Protein AF-A0A2R7QRY5-F1 (afdb_monomer)

Sequence (89 aa):
MKEAVTAAGLACPELVLHNDAKYSASSGSCSEDLSLAVYSNDVSLESQLDFWQPIDRGSINVGMNWTVVSPDPKLIQQKLGGTVLQTGQ

Secondary structure (DSSP, 8-state):
-HHHHHHTT---SS-EEE--STT-SEEEEEETTEEEEE-SSHHHHHHHHHHHTTS--EEEEEETTEEEE-S-HHHHHHHH--EEEEE--

Nearest PDB structures (foldseek):
  8xk4-assembly1_A  TM=4.562E-01  e=7.900E+00  Kurthia massiliensis
  2ew0-assembly1_A  TM=1.707E-01  e=1.450E+00  Acinetobacter baylyi ADP1

Mean predicted aligned error: 4.99 Å

Radius of gyration: 11.7 Å; Cα contacts (8 Å, |Δi|>4): 1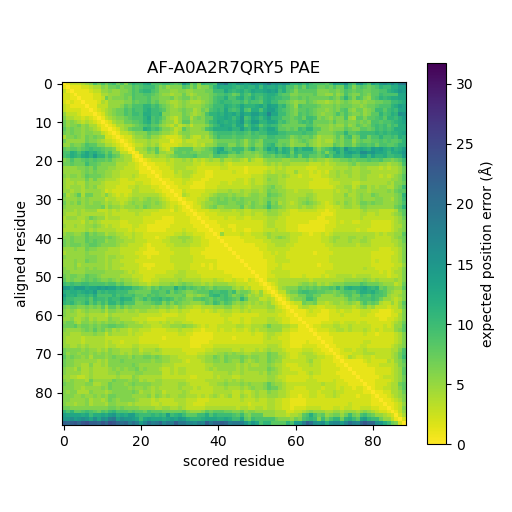72; chains: 1; bounding box: 30×22×24 Å

Foldseek 3Di:
DQVLCVQLVHDQVDWAWDCPQVLFPTKTASDPQWIKGFHPAVVSVVVSVVVQQQPFSAKWFDDGRMIIGHPCSVSNCVRVNGDIDGHHD

Structure (mmCIF, N/CA/C/O backbone):
data_AF-A0A2R7QRY5-F1
#
_entry.id   AF-A0A2R7QRY5-F1
#
loop_
_atom_site.group_PDB
_atom_site.id
_atom_site.type_symbol
_atom_site.label_atom_id
_atom_site.label_alt_id
_atom_site.label_comp_id
_atom_site.label_asym_id
_atom_site.label_entity_id
_atom_site.label_seq_id
_atom_site.pdbx_PDB_ins_code
_atom_site.Cartn_x
_atom_site.Cartn_y
_atom_site.Cartn_z
_atom_site.occupancy
_atom_site.B_iso_or_equiv
_atom_site.auth_seq_id
_atom_site.auth_comp_id
_atom_site.auth_asym_id
_atom_site.auth_atom_id
_atom_site.pdbx_PDB_model_num
ATOM 1 N N . MET A 1 1 ? -9.786 -3.987 -6.936 1.00 64.44 1 MET A N 1
ATOM 2 C CA . MET A 1 1 ? -9.414 -2.979 -5.913 1.00 64.44 1 MET A CA 1
ATOM 3 C C . MET A 1 1 ? -10.469 -2.853 -4.824 1.00 64.44 1 MET A C 1
ATOM 5 O O . MET A 1 1 ? -10.188 -3.289 -3.718 1.00 64.44 1 MET A O 1
ATOM 9 N N . LYS A 1 2 ? -11.680 -2.357 -5.126 1.00 67.56 2 LYS A N 1
ATOM 10 C CA . LYS A 1 2 ? -12.779 -2.227 -4.147 1.00 67.56 2 LYS A CA 1
ATOM 11 C C . LYS A 1 2 ? -13.033 -3.518 -3.356 1.00 67.56 2 LYS A C 1
ATOM 13 O O . LYS A 1 2 ? -13.037 -3.493 -2.135 1.00 67.56 2 LYS A O 1
ATOM 18 N N . GLU A 1 3 ? -13.122 -4.654 -4.047 1.00 71.06 3 GLU A N 1
ATOM 19 C CA . GLU A 1 3 ? -13.346 -5.966 -3.421 1.00 71.06 3 GLU A CA 1
ATOM 20 C C . GLU A 1 3 ? -12.252 -6.376 -2.427 1.00 71.06 3 GLU A C 1
ATOM 22 O O . GLU A 1 3 ? -12.570 -6.930 -1.383 1.00 71.06 3 GLU A O 1
ATOM 27 N N . ALA A 1 4 ? -10.979 -6.069 -2.699 1.00 67.69 4 ALA A N 1
ATOM 28 C CA . ALA A 1 4 ? -9.869 -6.412 -1.806 1.00 67.69 4 ALA A CA 1
ATOM 29 C C . ALA A 1 4 ? -9.905 -5.583 -0.513 1.00 67.69 4 ALA A C 1
ATOM 31 O O . ALA A 1 4 ? -9.698 -6.113 0.575 1.00 67.69 4 ALA A O 1
ATOM 32 N N . VAL A 1 5 ? -10.234 -4.293 -0.631 1.00 68.38 5 VAL A N 1
ATOM 33 C CA . VAL A 1 5 ? -10.401 -3.385 0.514 1.00 68.38 5 VAL A CA 1
ATOM 34 C C . VAL A 1 5 ? -11.610 -3.804 1.353 1.00 68.38 5 VAL A C 1
ATOM 36 O O . VAL A 1 5 ? -11.513 -3.920 2.573 1.00 68.38 5 VAL A O 1
ATOM 39 N N . THR A 1 6 ? -12.731 -4.134 0.707 1.00 76.19 6 THR A N 1
ATOM 40 C CA . THR A 1 6 ? -13.924 -4.641 1.397 1.00 76.19 6 THR A CA 1
ATOM 41 C C . THR A 1 6 ? -13.678 -6.004 2.054 1.00 76.19 6 THR A C 1
ATOM 43 O O . THR A 1 6 ? -14.098 -6.214 3.190 1.00 76.19 6 THR A O 1
ATOM 46 N N . ALA A 1 7 ? -12.947 -6.916 1.404 1.00 69.94 7 ALA A N 1
ATOM 47 C CA . ALA A 1 7 ? -12.565 -8.209 1.979 1.00 69.94 7 ALA A CA 1
ATOM 48 C C . ALA A 1 7 ? -11.626 -8.065 3.191 1.00 69.94 7 ALA A C 1
ATOM 50 O O . ALA A 1 7 ? -11.677 -8.880 4.114 1.00 69.94 7 ALA A O 1
ATOM 51 N N . ALA A 1 8 ? -10.824 -6.996 3.235 1.00 65.81 8 ALA A N 1
ATOM 52 C CA . ALA A 1 8 ? -10.009 -6.636 4.392 1.00 65.81 8 ALA A CA 1
ATOM 53 C C . ALA A 1 8 ? -10.822 -6.066 5.571 1.00 65.81 8 ALA A C 1
ATOM 55 O O . ALA A 1 8 ? -10.252 -5.751 6.612 1.00 65.81 8 ALA A O 1
ATOM 56 N N . GLY A 1 9 ? -12.148 -5.950 5.438 1.00 68.75 9 GLY A N 1
ATOM 57 C CA . GLY A 1 9 ? -13.024 -5.391 6.467 1.00 68.75 9 GLY A CA 1
ATOM 58 C C . GLY A 1 9 ? -13.036 -3.864 6.505 1.00 68.75 9 GLY A C 1
ATOM 59 O O . GLY A 1 9 ? -13.564 -3.291 7.454 1.00 68.75 9 GLY A O 1
ATOM 60 N N . LEU A 1 10 ? -12.475 -3.202 5.490 1.00 72.94 10 LEU A N 1
ATOM 61 C CA . LEU A 1 10 ? -12.500 -1.751 5.390 1.00 72.94 10 LEU A CA 1
ATOM 62 C C . LEU A 1 10 ? -13.740 -1.258 4.644 1.00 72.94 10 LEU A C 1
ATOM 64 O O . LEU A 1 10 ? -14.151 -1.810 3.617 1.00 72.94 10 LEU A O 1
ATOM 68 N N . ALA A 1 11 ? -14.310 -0.162 5.142 1.00 76.44 11 ALA A N 1
ATOM 69 C CA . ALA A 1 11 ? -15.404 0.526 4.481 1.00 76.44 11 ALA A CA 1
ATOM 70 C C . ALA A 1 11 ? -14.890 1.228 3.212 1.00 76.44 11 ALA A C 1
ATOM 72 O O . ALA A 1 11 ? -14.135 2.192 3.287 1.00 76.44 11 ALA A O 1
ATOM 73 N N . CYS A 1 12 ? -15.322 0.749 2.044 1.00 75.75 12 CYS A N 1
ATOM 74 C CA . CYS A 1 12 ? -15.077 1.397 0.755 1.00 75.75 12 CYS A CA 1
ATOM 75 C C . CYS A 1 12 ? -16.400 1.597 0.001 1.00 75.75 12 CYS A C 1
ATOM 77 O O . CYS A 1 12 ? -16.697 0.847 -0.938 1.00 75.75 12 CYS A O 1
ATOM 79 N N . PRO A 1 13 ? -17.254 2.538 0.450 1.00 74.12 13 PRO A N 1
ATOM 80 C CA . PRO A 1 13 ? -18.559 2.763 -0.168 1.00 74.12 13 PRO A CA 1
ATOM 81 C C . PRO A 1 13 ? -18.405 3.193 -1.633 1.00 74.12 13 PRO A C 1
ATOM 83 O O . PRO A 1 13 ? -19.047 2.623 -2.521 1.00 74.12 13 PRO A O 1
ATOM 86 N N . GLU A 1 14 ? -17.457 4.088 -1.900 1.00 80.00 14 GLU A N 1
ATOM 87 C CA . GLU A 1 14 ? -17.089 4.556 -3.231 1.00 80.00 14 GLU A CA 1
ATOM 88 C C . GLU A 1 14 ? -15.579 4.411 -3.424 1.00 80.00 14 GLU A C 1
ATOM 90 O O . GLU A 1 14 ? -14.810 4.746 -2.531 1.00 80.00 14 GLU A O 1
ATOM 95 N N . LEU A 1 15 ? -15.164 3.863 -4.568 1.00 79.31 15 LEU A N 1
ATOM 96 C CA . LEU A 1 15 ? -13.758 3.825 -4.960 1.00 79.31 15 LEU A CA 1
ATOM 97 C C . LEU A 1 15 ? -13.551 4.919 -5.999 1.00 79.31 15 LEU A C 1
ATOM 99 O O . LEU A 1 15 ? -14.052 4.802 -7.119 1.00 79.31 15 LEU A O 1
ATOM 103 N N . VAL A 1 16 ? -12.785 5.939 -5.638 1.00 84.44 16 VAL A N 1
ATOM 104 C CA . VAL A 1 16 ? -12.358 6.984 -6.563 1.00 84.44 16 VAL A CA 1
ATOM 105 C C . VAL A 1 16 ? -11.003 6.578 -7.118 1.00 84.44 16 VAL A C 1
ATOM 107 O O . VAL A 1 16 ? -10.023 6.493 -6.380 1.00 84.44 16 VAL A O 1
ATOM 110 N N . LEU A 1 17 ? -10.948 6.286 -8.416 1.00 83.25 17 LEU A N 1
ATOM 111 C CA . LEU A 1 17 ? -9.686 6.019 -9.099 1.00 83.25 17 LEU A CA 1
ATOM 112 C C . LEU A 1 17 ? -8.945 7.335 -9.327 1.00 83.25 17 LEU A C 1
ATOM 114 O O . LEU A 1 17 ? -9.505 8.293 -9.858 1.00 83.25 17 LEU A O 1
ATOM 118 N N . HIS A 1 18 ? -7.677 7.359 -8.951 1.00 78.56 18 HIS A N 1
ATOM 119 C CA . HIS A 1 18 ? -6.765 8.481 -9.157 1.00 78.56 18 HIS A CA 1
ATOM 120 C C . HIS A 1 18 ? -5.348 7.939 -9.341 1.00 78.56 18 HIS A C 1
ATOM 122 O O . HIS A 1 18 ? -5.124 6.735 -9.216 1.00 78.56 18 HIS A O 1
ATOM 128 N N . ASN A 1 19 ? -4.395 8.800 -9.689 1.00 69.19 19 ASN A N 1
ATOM 129 C CA . ASN A 1 19 ? -3.008 8.404 -9.945 1.00 69.19 19 ASN A CA 1
ATOM 130 C C . ASN A 1 19 ? -2.039 9.076 -8.961 1.00 69.19 19 ASN A C 1
ATOM 132 O O . ASN A 1 19 ? -1.016 9.633 -9.358 1.00 69.19 19 ASN A O 1
ATOM 136 N N . ASP A 1 20 ? -2.388 9.065 -7.672 1.00 71.31 20 ASP A N 1
ATOM 137 C CA . ASP A 1 20 ? -1.574 9.695 -6.625 1.00 71.31 20 ASP A CA 1
ATOM 138 C C . ASP A 1 20 ? -0.339 8.852 -6.256 1.00 71.31 20 ASP A C 1
ATOM 140 O O . ASP A 1 20 ? 0.636 9.367 -5.698 1.00 71.31 20 ASP A O 1
ATOM 144 N N . ALA A 1 21 ? -0.356 7.557 -6.590 1.00 82.25 21 ALA A N 1
ATOM 145 C CA . ALA A 1 21 ? 0.817 6.693 -6.563 1.00 82.25 21 ALA A CA 1
ATOM 146 C C . ALA A 1 21 ? 1.486 6.715 -7.945 1.00 82.25 21 ALA A C 1
ATOM 148 O O . ALA A 1 21 ? 1.157 5.924 -8.828 1.00 82.25 21 ALA A O 1
ATOM 149 N N . LYS A 1 22 ? 2.433 7.643 -8.115 1.00 86.75 22 LYS A N 1
ATOM 150 C CA . LYS A 1 22 ? 3.144 7.959 -9.366 1.00 86.75 22 LYS A CA 1
ATOM 151 C C . LYS A 1 22 ? 3.629 6.741 -10.163 1.00 86.75 22 LYS A C 1
ATOM 153 O O . LYS A 1 22 ? 3.602 6.782 -11.390 1.00 86.75 22 LYS A O 1
ATOM 158 N N . TYR A 1 23 ? 4.119 5.705 -9.485 1.00 91.38 23 TYR A N 1
ATOM 159 C CA . TYR A 1 23 ? 4.665 4.502 -10.129 1.00 91.38 23 TYR A CA 1
ATOM 160 C C . TYR A 1 23 ? 3.676 3.330 -10.158 1.00 91.38 23 TYR A C 1
ATOM 162 O O . TYR A 1 23 ? 4.033 2.223 -10.556 1.00 91.38 23 TYR A O 1
ATOM 170 N N . SER A 1 24 ? 2.431 3.544 -9.731 1.00 90.94 24 SER A N 1
ATOM 171 C CA . SER A 1 24 ? 1.406 2.506 -9.748 1.00 90.94 24 SER A CA 1
ATOM 172 C C . SER A 1 24 ? 0.887 2.240 -11.162 1.00 90.94 24 SER A C 1
ATOM 174 O O . SER A 1 24 ? 0.826 3.123 -12.016 1.00 90.94 24 SER A O 1
ATOM 176 N N . ALA A 1 25 ? 0.483 0.995 -11.402 1.00 90.56 25 ALA A N 1
ATOM 177 C CA . ALA A 1 25 ? -0.306 0.629 -12.574 1.00 90.56 25 ALA A CA 1
ATOM 178 C C . ALA A 1 25 ? -1.759 1.100 -12.425 1.00 90.56 25 ALA A C 1
ATOM 180 O O . ALA A 1 25 ? -2.435 1.415 -13.401 1.00 90.56 25 ALA A O 1
ATOM 181 N N . SER A 1 26 ? -2.244 1.105 -11.183 1.00 89.19 26 SER A N 1
ATOM 182 C CA . SER A 1 26 ? -3.562 1.584 -10.800 1.00 89.19 26 SER A CA 1
ATOM 183 C C . SER A 1 26 ? -3.505 2.029 -9.348 1.00 89.19 26 SER A C 1
ATOM 185 O O . SER A 1 26 ? -2.965 1.309 -8.506 1.00 89.19 26 SER A O 1
ATOM 187 N N . SER A 1 27 ? -4.156 3.145 -9.035 1.00 89.56 27 SER A N 1
ATOM 188 C CA . SER A 1 27 ? -4.427 3.553 -7.660 1.00 89.56 27 SER A CA 1
ATOM 189 C C . SER A 1 27 ? -5.842 4.089 -7.494 1.00 89.56 27 SER A C 1
ATOM 191 O O . SER A 1 27 ? -6.558 4.365 -8.459 1.00 89.56 27 SER A O 1
ATOM 193 N N . GLY A 1 28 ? -6.275 4.170 -6.246 1.00 88.00 28 GLY A N 1
ATOM 194 C CA . GLY A 1 28 ? -7.531 4.797 -5.888 1.00 88.00 28 GLY A CA 1
ATOM 195 C C . GLY A 1 28 ? -7.690 4.913 -4.385 1.00 88.00 28 GLY A C 1
ATOM 196 O O . GLY A 1 28 ? -6.970 4.276 -3.614 1.00 88.00 28 GLY A O 1
ATOM 197 N N . SER A 1 29 ? -8.665 5.713 -3.981 1.00 88.12 29 SER A N 1
ATOM 198 C CA . SER A 1 29 ? -9.012 5.937 -2.583 1.00 88.12 29 SER A CA 1
ATOM 199 C C . SER A 1 29 ? -10.467 5.623 -2.313 1.00 88.12 29 SER A C 1
ATOM 201 O O . SER A 1 29 ? -11.334 5.793 -3.170 1.00 88.12 29 SER A O 1
ATOM 203 N N . CYS A 1 30 ? -10.715 5.189 -1.086 1.00 83.94 30 CYS A N 1
ATOM 204 C CA . CYS A 1 30 ? -12.050 5.058 -0.519 1.00 83.94 30 CYS A CA 1
ATOM 205 C C . CYS A 1 30 ? -12.385 6.232 0.419 1.00 83.94 30 CYS A C 1
ATOM 207 O O . CYS A 1 30 ? -13.555 6.517 0.659 1.00 83.94 30 CYS A O 1
ATOM 209 N N . SER A 1 31 ? -11.356 6.900 0.948 1.00 82.44 31 SER A N 1
ATOM 210 C CA . SER A 1 31 ? -11.412 8.142 1.726 1.00 82.44 31 SER A CA 1
ATOM 211 C C . SER A 1 31 ? -10.042 8.836 1.679 1.00 82.44 31 SER A C 1
ATOM 213 O O . SER A 1 31 ? -9.105 8.309 1.075 1.00 82.44 31 SER A O 1
ATOM 215 N N . GLU A 1 32 ? -9.904 10.003 2.313 1.00 80.19 32 GLU A N 1
ATOM 216 C CA . GLU A 1 32 ? -8.621 10.723 2.413 1.00 80.19 32 GLU A CA 1
ATOM 217 C C . GLU A 1 32 ? -7.538 9.882 3.115 1.00 80.19 32 GLU A C 1
ATOM 219 O O . GLU A 1 32 ? -6.387 9.870 2.683 1.00 80.19 32 GLU A O 1
ATOM 224 N N . ASP A 1 33 ? -7.929 9.091 4.117 1.00 82.94 33 ASP A N 1
ATOM 225 C CA . ASP A 1 33 ? -7.012 8.263 4.914 1.00 82.94 33 ASP A CA 1
ATOM 226 C C . ASP A 1 33 ? -6.893 6.812 4.422 1.00 82.94 33 ASP A C 1
ATOM 228 O O . ASP A 1 33 ? -6.155 6.017 5.006 1.00 82.94 33 ASP A O 1
ATOM 232 N N . LEU A 1 34 ? -7.644 6.428 3.3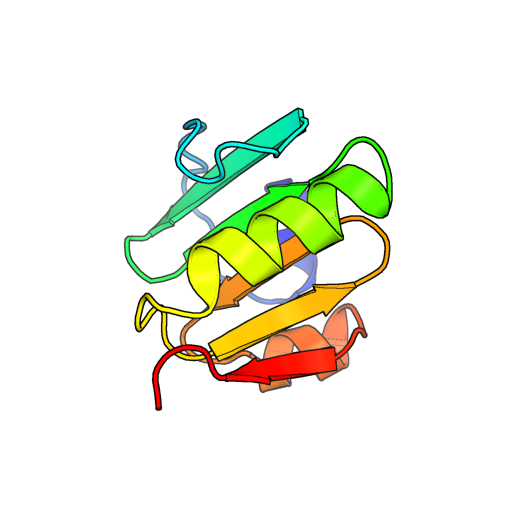82 1.00 86.00 34 LEU A N 1
ATOM 233 C CA . LEU A 1 34 ? -7.662 5.067 2.850 1.00 86.00 34 LEU A CA 1
ATOM 234 C C . LEU A 1 34 ? -7.414 5.065 1.346 1.00 86.00 34 LEU A C 1
ATOM 236 O O . LEU A 1 34 ? -8.326 5.307 0.549 1.00 86.00 34 LEU A O 1
ATOM 240 N N . SER A 1 35 ? -6.188 4.708 0.969 1.00 87.81 35 SER A N 1
ATOM 241 C CA . SER A 1 35 ? -5.777 4.568 -0.427 1.00 87.81 35 SER A CA 1
ATOM 242 C C . SER A 1 35 ? -5.132 3.215 -0.699 1.00 87.81 35 SER A C 1
ATOM 244 O O . SER A 1 35 ? -4.511 2.603 0.170 1.00 87.81 35 SER A O 1
ATOM 246 N N . LEU A 1 36 ? -5.301 2.733 -1.925 1.00 88.50 36 LEU A N 1
ATOM 247 C CA . LEU A 1 36 ? -4.739 1.490 -2.428 1.00 88.50 36 LEU A CA 1
ATOM 248 C C . LEU A 1 36 ? -4.029 1.781 -3.748 1.00 88.50 36 LEU A C 1
ATOM 250 O O . LEU A 1 36 ? -4.572 2.456 -4.622 1.00 88.50 36 LEU A O 1
ATOM 254 N N . ALA A 1 37 ? -2.855 1.191 -3.922 1.00 91.38 37 ALA A N 1
ATOM 255 C CA . ALA A 1 37 ? -2.140 1.186 -5.187 1.00 91.38 37 ALA A CA 1
ATOM 256 C C . ALA A 1 37 ? -1.648 -0.224 -5.515 1.00 91.38 37 ALA A C 1
ATOM 258 O O . ALA A 1 37 ? -1.276 -0.990 -4.624 1.00 91.38 37 ALA A O 1
ATOM 259 N N . VAL A 1 38 ? -1.679 -0.563 -6.800 1.00 90.94 38 VAL A N 1
ATOM 260 C CA . VAL A 1 38 ? -1.176 -1.818 -7.366 1.00 90.94 38 VAL A CA 1
ATOM 261 C C . VAL A 1 38 ? -0.114 -1.476 -8.400 1.00 90.94 38 VAL A C 1
ATOM 263 O O . VAL A 1 38 ? -0.292 -0.561 -9.205 1.00 90.94 38 VAL A O 1
ATOM 266 N N . TYR A 1 39 ? 0.980 -2.224 -8.384 1.00 93.00 39 TYR A N 1
ATOM 267 C CA . TYR A 1 39 ? 2.165 -1.992 -9.200 1.00 93.00 39 TYR A CA 1
ATOM 268 C C . TYR A 1 39 ? 2.327 -3.117 -10.221 1.00 93.00 39 TYR A C 1
ATOM 270 O O . TYR A 1 39 ? 1.916 -4.251 -9.989 1.00 93.00 39 TYR A O 1
ATOM 278 N N . SER A 1 40 ? 2.928 -2.809 -11.367 1.00 92.69 40 SER A N 1
ATOM 279 C CA . SER A 1 40 ? 3.160 -3.811 -12.416 1.00 92.69 40 SER A CA 1
ATOM 280 C C . SER A 1 40 ? 4.266 -4.808 -12.056 1.00 92.69 40 SER A C 1
ATOM 282 O O . SER A 1 40 ? 4.339 -5.878 -12.655 1.00 92.69 40 SER A O 1
ATOM 284 N N . ASN A 1 41 ? 5.172 -4.425 -11.153 1.00 92.94 41 ASN A N 1
ATOM 285 C CA . ASN A 1 41 ? 6.342 -5.193 -10.738 1.00 92.94 41 ASN A CA 1
ATOM 286 C C . ASN A 1 41 ? 6.980 -4.587 -9.477 1.00 92.94 41 ASN A C 1
ATOM 288 O O . ASN A 1 41 ? 6.692 -3.440 -9.116 1.00 92.94 41 ASN A O 1
ATOM 292 N N . ASP A 1 42 ? 7.887 -5.355 -8.867 1.00 91.38 42 ASP A N 1
ATOM 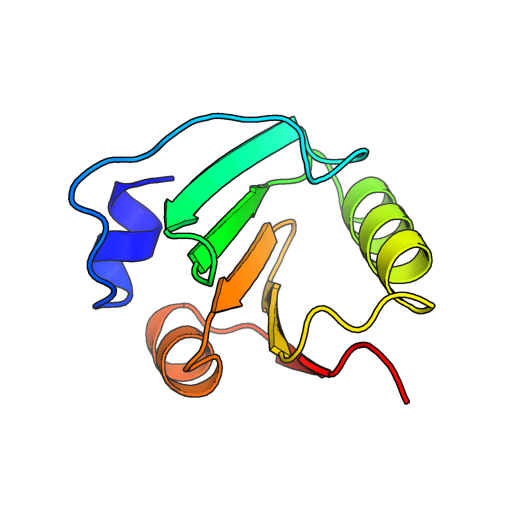293 C CA . ASP A 1 42 ? 8.524 -4.993 -7.599 1.00 91.38 42 ASP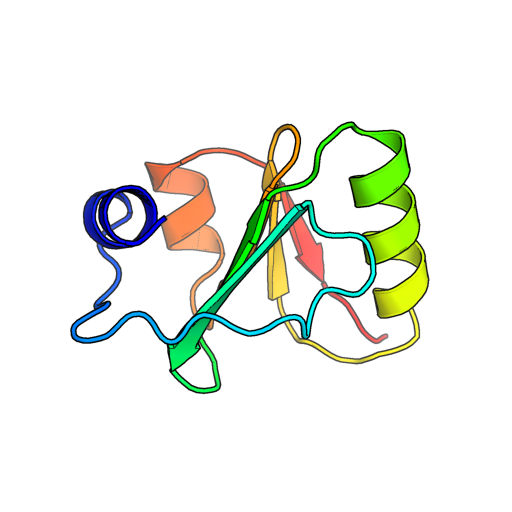 A CA 1
ATOM 294 C C . ASP A 1 42 ? 9.360 -3.710 -7.735 1.00 91.38 42 ASP A C 1
ATOM 296 O O . ASP A 1 42 ? 9.340 -2.871 -6.845 1.00 91.38 42 ASP A O 1
ATOM 300 N N . VAL A 1 43 ? 9.985 -3.476 -8.896 1.00 94.06 43 VAL A N 1
ATOM 301 C CA . VAL A 1 43 ? 10.754 -2.246 -9.181 1.00 94.06 43 VAL A CA 1
ATOM 302 C C . VAL A 1 43 ? 9.878 -0.992 -9.079 1.00 94.06 43 VAL A C 1
ATOM 304 O O . VAL A 1 43 ? 10.308 0.048 -8.577 1.00 94.06 43 VAL A O 1
ATOM 307 N N . SER A 1 44 ? 8.632 -1.076 -9.550 1.00 94.00 44 SER A N 1
ATOM 308 C CA . SER A 1 44 ? 7.677 0.035 -9.482 1.00 94.00 44 SER A CA 1
ATOM 309 C C . SER A 1 44 ? 7.202 0.277 -8.047 1.00 94.00 44 SER A C 1
ATOM 311 O O . SER A 1 44 ? 7.016 1.427 -7.650 1.00 94.00 44 SER A O 1
ATOM 313 N N . LEU A 1 45 ? 7.042 -0.796 -7.265 1.00 92.81 45 LEU A N 1
ATOM 314 C CA . LEU A 1 45 ? 6.734 -0.714 -5.840 1.00 92.81 45 LEU A CA 1
ATOM 315 C C . LEU A 1 45 ? 7.890 -0.068 -5.061 1.00 92.81 45 LEU A C 1
ATOM 317 O O . LEU A 1 45 ? 7.660 0.897 -4.339 1.00 92.81 45 LEU A O 1
ATOM 321 N N . GLU A 1 46 ? 9.121 -0.546 -5.243 1.00 92.12 46 GLU A N 1
ATOM 322 C CA . GLU A 1 46 ? 10.321 0.008 -4.601 1.00 92.12 46 GLU A CA 1
ATOM 323 C C . GLU A 1 46 ? 10.481 1.498 -4.924 1.00 92.12 46 GLU A C 1
ATOM 325 O O . GLU A 1 46 ? 10.587 2.320 -4.016 1.00 92.12 46 GLU A O 1
ATOM 330 N N . SER A 1 47 ? 10.340 1.874 -6.200 1.00 93.62 47 SER A N 1
ATOM 331 C CA . SER A 1 47 ? 10.381 3.281 -6.630 1.00 93.62 47 SER A CA 1
ATOM 332 C C . SER A 1 47 ? 9.311 4.145 -5.949 1.00 93.62 47 SER A C 1
ATOM 334 O O . SER A 1 47 ? 9.529 5.334 -5.697 1.00 93.62 47 SER A O 1
ATOM 336 N N . GLN A 1 48 ? 8.135 3.576 -5.659 1.00 91.88 48 GLN A N 1
ATOM 337 C CA . GLN A 1 48 ? 7.070 4.285 -4.953 1.00 91.88 48 GLN A CA 1
ATOM 338 C C . GLN A 1 48 ? 7.361 4.443 -3.462 1.00 91.88 48 GLN A C 1
ATOM 340 O O . GLN A 1 48 ? 7.068 5.503 -2.906 1.00 91.88 48 GLN A O 1
ATOM 345 N N . LEU A 1 49 ? 7.937 3.423 -2.827 1.00 89.81 49 LEU A N 1
ATOM 346 C CA . LEU A 1 49 ? 8.348 3.485 -1.426 1.00 89.81 49 LEU A CA 1
ATOM 347 C C . LEU A 1 49 ? 9.474 4.506 -1.231 1.00 89.81 49 LEU A C 1
ATOM 349 O O . LEU A 1 49 ? 9.370 5.335 -0.330 1.00 89.81 49 LEU A O 1
ATOM 353 N N . ASP A 1 50 ? 10.463 4.541 -2.125 1.00 90.19 50 ASP A N 1
ATOM 354 C CA . ASP A 1 50 ? 11.538 5.544 -2.115 1.00 90.19 50 ASP A CA 1
ATOM 355 C C . ASP A 1 50 ? 10.990 6.967 -2.296 1.00 90.19 50 ASP A C 1
ATOM 357 O O . ASP A 1 50 ? 11.407 7.907 -1.618 1.00 90.19 50 ASP A O 1
ATOM 361 N N . PHE A 1 51 ? 9.999 7.137 -3.178 1.00 88.56 51 PHE A N 1
ATOM 362 C CA . PHE A 1 51 ? 9.324 8.423 -3.365 1.00 88.56 51 PHE A CA 1
ATOM 363 C C . PHE A 1 51 ? 8.541 8.872 -2.125 1.00 88.56 51 PHE A C 1
ATOM 365 O O . PHE A 1 51 ? 8.419 10.073 -1.880 1.00 88.56 51 PHE A O 1
ATOM 372 N N . TRP A 1 52 ? 8.000 7.930 -1.350 1.00 87.00 52 TRP A N 1
ATOM 373 C CA . TRP A 1 52 ? 7.290 8.215 -0.102 1.00 87.00 52 TRP A CA 1
ATOM 374 C C . TRP A 1 52 ? 8.194 8.287 1.125 1.00 87.00 52 TRP A C 1
ATOM 376 O O . TRP A 1 52 ? 7.763 8.845 2.125 1.00 87.00 52 TRP A O 1
ATOM 386 N N . GLN A 1 53 ? 9.437 7.807 1.070 1.00 82.12 53 GLN A N 1
ATOM 387 C CA . GLN A 1 53 ? 10.370 7.875 2.195 1.00 82.12 53 GLN A CA 1
ATOM 388 C C . GLN A 1 53 ? 10.493 9.287 2.817 1.00 82.12 53 GLN A C 1
ATOM 390 O O . GLN A 1 53 ? 10.446 9.379 4.045 1.00 82.12 53 GLN A O 1
ATOM 395 N N . PRO A 1 54 ? 10.590 10.393 2.042 1.00 76.19 54 PRO A N 1
ATOM 396 C CA . PRO A 1 54 ? 10.646 11.744 2.607 1.00 76.19 54 PRO A CA 1
ATOM 397 C C . PRO A 1 54 ? 9.272 12.351 2.952 1.00 76.19 54 PRO A C 1
ATOM 399 O O . PRO A 1 54 ? 9.220 13.500 3.387 1.00 76.19 54 PRO A O 1
ATOM 402 N N . ILE A 1 55 ? 8.161 11.645 2.720 1.00 78.44 55 ILE A N 1
ATOM 403 C CA . ILE A 1 55 ? 6.796 12.160 2.893 1.00 78.44 55 ILE A CA 1
ATOM 404 C C . ILE A 1 55 ? 6.131 11.412 4.048 1.00 78.44 55 ILE A C 1
ATOM 406 O O . ILE A 1 55 ? 5.962 10.198 3.982 1.00 78.44 55 ILE A O 1
ATOM 410 N N . ASP A 1 56 ? 5.679 12.131 5.075 1.00 78.94 56 ASP A N 1
ATOM 411 C CA . ASP A 1 56 ? 4.828 11.530 6.102 1.00 78.94 56 ASP A CA 1
ATOM 412 C C . ASP A 1 56 ? 3.446 11.217 5.510 1.00 78.94 56 ASP A C 1
ATOM 414 O O . ASP A 1 56 ? 2.607 12.094 5.294 1.00 78.94 56 ASP A O 1
ATOM 418 N N . ARG A 1 57 ? 3.248 9.942 5.176 1.00 75.25 57 ARG A N 1
ATOM 419 C CA . ARG A 1 57 ? 1.967 9.352 4.772 1.00 75.25 57 ARG A CA 1
ATOM 420 C C . ARG A 1 57 ? 1.376 8.480 5.882 1.00 75.25 57 ARG A C 1
ATOM 422 O O . ARG A 1 57 ? 0.401 7.768 5.642 1.00 75.25 57 ARG A O 1
ATOM 429 N N . GLY A 1 58 ? 1.962 8.502 7.080 1.00 80.19 58 GLY A N 1
ATOM 430 C CA . GLY A 1 58 ? 1.589 7.635 8.188 1.00 80.19 58 GLY A CA 1
ATOM 431 C C . GLY A 1 58 ? 2.039 6.185 7.992 1.00 80.19 58 GLY A C 1
ATOM 432 O O . GLY A 1 58 ? 3.219 5.897 7.788 1.00 80.19 58 GLY A O 1
ATOM 433 N N . SER A 1 59 ? 1.100 5.244 8.132 1.00 86.31 59 SER A N 1
ATOM 434 C CA . SER A 1 59 ? 1.392 3.806 8.083 1.00 86.31 59 SER A CA 1
ATOM 435 C C . SER A 1 59 ? 0.882 3.156 6.800 1.00 86.31 59 SER A C 1
ATOM 437 O O . SER A 1 59 ? -0.290 3.277 6.440 1.00 86.31 59 SER A O 1
ATOM 439 N N . ILE A 1 60 ? 1.766 2.407 6.147 1.00 89.25 60 ILE A N 1
ATOM 440 C CA . ILE A 1 60 ? 1.521 1.768 4.855 1.00 89.25 60 ILE A CA 1
ATOM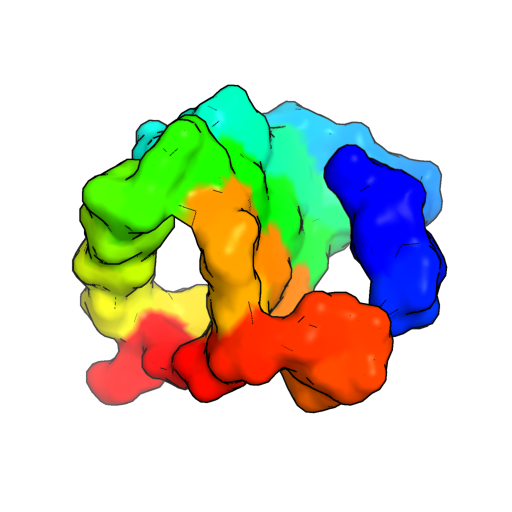 441 C C . ILE A 1 60 ? 1.678 0.264 5.019 1.00 89.25 60 ILE A C 1
ATOM 443 O O . ILE A 1 60 ? 2.726 -0.208 5.449 1.00 89.25 60 ILE A O 1
ATOM 447 N N . ASN A 1 61 ? 0.657 -0.506 4.659 1.00 91.44 61 ASN A N 1
ATOM 448 C CA . ASN A 1 61 ? 0.774 -1.954 4.560 1.00 91.44 61 ASN A CA 1
ATOM 449 C C . ASN A 1 61 ? 1.194 -2.339 3.138 1.00 91.44 61 ASN A C 1
ATOM 451 O O . ASN A 1 61 ? 0.520 -1.987 2.169 1.00 91.44 61 ASN A O 1
ATOM 455 N N . VAL A 1 62 ? 2.308 -3.052 3.020 1.00 91.62 62 VAL A N 1
ATOM 456 C CA . VAL A 1 62 ? 2.953 -3.403 1.752 1.00 91.62 62 VAL A CA 1
ATOM 457 C C . VAL A 1 62 ? 2.869 -4.905 1.532 1.00 91.62 62 VAL A C 1
ATOM 459 O O . VAL A 1 62 ? 3.293 -5.684 2.385 1.00 91.62 62 VAL A O 1
ATOM 462 N N . GLY A 1 63 ? 2.351 -5.324 0.383 1.00 90.12 63 GLY A N 1
ATOM 463 C CA . GLY A 1 63 ? 2.401 -6.716 -0.057 1.00 90.12 63 GLY A CA 1
ATOM 464 C C . GLY A 1 63 ? 3.054 -6.861 -1.426 1.00 90.12 63 GLY A C 1
ATOM 465 O O . GLY A 1 63 ? 3.663 -5.928 -1.942 1.00 90.12 63 GLY A O 1
ATOM 466 N N . MET A 1 64 ? 2.934 -8.047 -2.025 1.00 90.25 64 MET A N 1
ATOM 467 C CA . MET A 1 64 ? 3.541 -8.336 -3.327 1.00 90.25 64 MET A CA 1
ATOM 468 C C . MET A 1 64 ? 2.870 -7.495 -4.419 1.00 90.25 64 MET A C 1
ATOM 470 O O . MET A 1 64 ? 1.755 -7.806 -4.840 1.00 90.25 64 MET A O 1
ATOM 474 N N . ASN A 1 65 ? 3.553 -6.442 -4.873 1.00 90.50 65 ASN A N 1
ATOM 475 C CA . ASN A 1 65 ? 3.073 -5.487 -5.877 1.00 90.50 65 ASN A CA 1
ATOM 476 C C . ASN A 1 65 ? 1.842 -4.662 -5.475 1.00 90.50 65 ASN A C 1
ATOM 478 O O . ASN A 1 65 ? 1.081 -4.222 -6.341 1.00 90.50 65 ASN A O 1
ATOM 482 N N . TRP A 1 66 ? 1.636 -4.393 -4.185 1.00 90.81 66 TRP A N 1
ATOM 483 C CA . TRP A 1 66 ? 0.578 -3.477 -3.748 1.00 90.81 66 TRP A CA 1
ATOM 484 C C . TRP A 1 66 ? 0.905 -2.773 -2.434 1.00 90.81 66 TRP A C 1
ATOM 486 O O . TRP A 1 66 ? 1.681 -3.261 -1.614 1.00 90.81 66 TRP A O 1
ATOM 496 N N . THR A 1 67 ? 0.256 -1.631 -2.222 1.00 91.62 67 THR A N 1
ATOM 497 C CA . THR A 1 67 ? 0.324 -0.853 -0.979 1.00 91.62 67 THR A CA 1
ATOM 498 C C . THR A 1 67 ? -1.064 -0.390 -0.570 1.00 91.62 67 THR A C 1
ATOM 500 O O . THR A 1 67 ? -1.821 0.082 -1.419 1.00 91.62 67 THR A O 1
ATOM 503 N N . VAL A 1 68 ? -1.367 -0.458 0.723 1.00 89.50 68 VAL A N 1
ATOM 504 C CA . VAL A 1 68 ? -2.555 0.142 1.336 1.00 89.50 68 VAL A CA 1
ATOM 505 C C . VAL A 1 68 ? -2.108 1.163 2.371 1.00 89.50 68 VAL A C 1
ATOM 507 O O . VAL A 1 68 ? -1.435 0.804 3.334 1.00 89.50 68 VAL A O 1
ATOM 510 N N . VAL A 1 69 ? -2.510 2.416 2.196 1.00 88.81 69 VAL A N 1
ATOM 511 C CA . VAL A 1 69 ? -2.463 3.421 3.264 1.00 88.81 69 VAL A CA 1
ATOM 512 C C . VAL A 1 69 ? -3.786 3.334 4.006 1.00 88.81 69 VAL A C 1
ATOM 514 O O . VAL A 1 69 ? -4.839 3.335 3.370 1.00 88.81 69 VAL A O 1
ATOM 517 N N . SER A 1 70 ? -3.740 3.205 5.328 1.00 84.38 70 SER A N 1
ATOM 518 C CA . SER A 1 70 ? -4.947 3.139 6.154 1.00 84.38 70 SER A CA 1
ATOM 519 C C 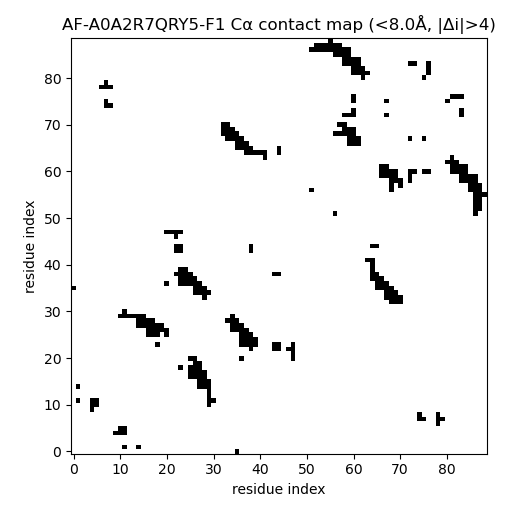. SER A 1 70 ? -4.660 3.614 7.577 1.00 84.38 70 SER A C 1
ATOM 521 O O . SER A 1 70 ? -3.538 3.409 8.049 1.00 84.38 70 SER A O 1
ATOM 523 N N . PRO A 1 71 ? -5.668 4.117 8.312 1.00 83.19 71 PRO A N 1
ATOM 524 C CA . PRO A 1 71 ? -5.520 4.431 9.732 1.00 83.19 71 PRO A CA 1
ATOM 525 C C . PRO A 1 71 ? -5.311 3.181 10.607 1.00 83.19 71 PRO A C 1
ATOM 527 O O . PRO A 1 71 ? -4.763 3.289 11.701 1.00 83.19 71 PRO A O 1
ATOM 530 N N . ASP A 1 72 ? -5.710 1.992 10.133 1.00 85.00 72 ASP A N 1
ATOM 531 C CA . ASP A 1 72 ? -5.502 0.713 10.822 1.00 85.00 72 ASP A CA 1
ATOM 532 C C . ASP A 1 72 ? -4.720 -0.284 9.945 1.00 85.00 72 ASP A C 1
ATOM 534 O O . ASP A 1 72 ? -5.277 -1.250 9.412 1.00 85.00 72 ASP A O 1
ATOM 538 N N . PRO A 1 73 ? -3.401 -0.081 9.782 1.00 84.81 73 PRO A N 1
ATOM 539 C CA . PRO A 1 73 ? -2.563 -0.946 8.951 1.00 84.81 73 PRO A CA 1
ATOM 540 C C . PRO A 1 73 ? -2.467 -2.378 9.506 1.00 84.81 73 PRO A C 1
ATOM 542 O O . PRO A 1 73 ? -2.200 -3.315 8.752 1.00 84.81 73 PRO A O 1
ATOM 545 N N . LYS A 1 74 ? -2.706 -2.573 10.813 1.00 86.50 74 LYS A N 1
ATOM 546 C CA . LYS A 1 74 ? -2.646 -3.887 11.471 1.00 86.50 74 LYS A CA 1
ATOM 547 C C . LYS A 1 74 ? -3.825 -4.761 11.071 1.00 86.50 74 LYS A C 1
ATOM 549 O O . LYS A 1 74 ? -3.630 -5.953 10.837 1.00 86.50 74 LYS A O 1
ATOM 554 N N . LEU A 1 75 ? -5.021 -4.184 10.953 1.00 85.56 75 LEU A N 1
ATOM 555 C CA . LEU A 1 75 ? -6.182 -4.900 10.428 1.00 85.56 75 LEU A CA 1
ATOM 556 C C . LEU A 1 75 ? -5.905 -5.432 9.014 1.00 85.56 75 LEU A C 1
ATOM 558 O O . LEU A 1 75 ? -6.199 -6.591 8.714 1.00 85.56 75 LEU A O 1
ATOM 562 N N . ILE A 1 76 ? -5.267 -4.617 8.170 1.00 85.56 76 ILE A N 1
ATOM 563 C CA . ILE A 1 76 ? -4.914 -5.008 6.797 1.00 85.56 76 ILE A CA 1
ATOM 564 C C . ILE A 1 76 ? -3.869 -6.103 6.793 1.00 85.56 76 ILE A C 1
ATOM 566 O O . ILE A 1 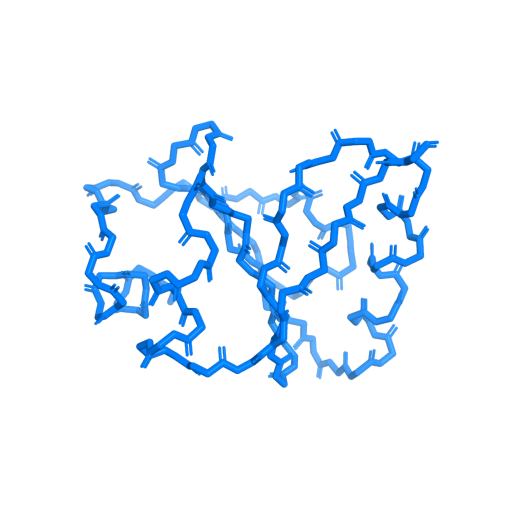76 ? -4.049 -7.100 6.096 1.00 85.56 76 ILE A O 1
ATOM 570 N N . GLN A 1 77 ? -2.841 -5.977 7.626 1.00 88.06 77 GLN A N 1
ATOM 571 C CA . GLN A 1 77 ? -1.840 -7.020 7.781 1.00 88.06 77 GLN A CA 1
ATOM 572 C C . GLN A 1 77 ? -2.461 -8.361 8.202 1.00 88.06 77 GLN A C 1
ATOM 574 O O . GLN A 1 77 ? -2.119 -9.402 7.649 1.00 88.06 77 GLN A O 1
ATOM 579 N N . GLN A 1 78 ? -3.406 -8.359 9.146 1.00 87.81 78 GLN A N 1
ATOM 580 C CA . GLN A 1 78 ? -4.066 -9.584 9.614 1.00 87.81 78 GLN A CA 1
ATOM 581 C C . GLN A 1 78 ? -4.961 -10.236 8.551 1.00 87.81 78 GLN A C 1
ATOM 583 O O . GLN A 1 78 ? -5.116 -11.456 8.546 1.00 87.81 78 GLN A O 1
ATOM 588 N N . LYS A 1 79 ? -5.580 -9.435 7.676 1.00 84.75 79 LYS A N 1
ATOM 589 C CA . LYS A 1 79 ? -6.565 -9.908 6.690 1.00 84.75 79 LYS A CA 1
ATOM 590 C C . LYS A 1 79 ? -5.961 -10.234 5.328 1.00 84.75 79 LYS A C 1
ATOM 592 O O . LYS A 1 79 ? -6.352 -11.226 4.720 1.00 84.75 79 LYS A O 1
ATOM 597 N N . LEU A 1 80 ? -5.051 -9.391 4.847 1.00 82.00 80 LEU A N 1
ATOM 598 C CA . LEU A 1 80 ? -4.432 -9.484 3.521 1.00 82.00 80 LEU A CA 1
ATOM 599 C C . LEU A 1 80 ? -2.956 -9.904 3.573 1.00 82.00 80 LEU A C 1
ATOM 601 O O . LEU A 1 80 ? -2.371 -10.190 2.530 1.00 82.00 80 LEU A O 1
ATOM 605 N N . GLY A 1 81 ? -2.347 -9.946 4.761 1.00 88.25 81 GLY A N 1
ATOM 606 C CA . GLY A 1 81 ? -0.913 -10.171 4.919 1.00 88.25 81 GLY A CA 1
ATOM 607 C C . GLY A 1 81 ? -0.085 -8.917 4.629 1.00 88.25 81 GLY A C 1
ATOM 608 O O . GLY A 1 81 ? -0.579 -7.788 4.683 1.00 88.25 81 GLY A O 1
ATOM 609 N N . GLY A 1 82 ? 1.190 -9.126 4.307 1.00 89.81 82 GLY A N 1
ATOM 610 C CA . GLY A 1 82 ? 2.141 -8.050 4.034 1.00 89.81 82 GLY A CA 1
ATOM 611 C C . GLY A 1 82 ? 2.865 -7.528 5.277 1.00 89.81 82 GLY A C 1
ATOM 612 O O . GLY A 1 82 ? 2.844 -8.135 6.354 1.00 89.81 82 GLY A O 1
ATOM 613 N N . THR A 1 83 ? 3.528 -6.392 5.099 1.00 91.94 83 THR A N 1
ATOM 614 C CA . THR A 1 83 ? 4.395 -5.754 6.089 1.00 91.94 83 THR A CA 1
ATOM 615 C C . THR A 1 83 ? 3.988 -4.301 6.269 1.00 91.94 83 THR A C 1
ATOM 617 O O . THR A 1 83 ? 3.873 -3.560 5.296 1.00 91.94 83 THR A O 1
ATOM 620 N N . VAL A 1 84 ? 3.819 -3.880 7.521 1.00 91.06 84 VAL A N 1
ATOM 621 C CA . VAL A 1 84 ? 3.554 -2.479 7.851 1.00 91.06 84 VAL A CA 1
ATOM 622 C C . VAL 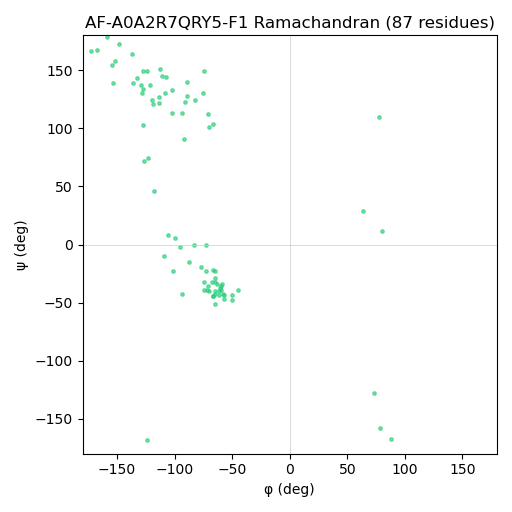A 1 84 ? 4.867 -1.702 7.882 1.00 91.06 84 VAL A C 1
ATOM 624 O O . VAL A 1 84 ? 5.777 -2.048 8.635 1.00 91.06 84 VAL A O 1
ATOM 627 N N . LEU A 1 85 ? 4.939 -0.636 7.091 1.00 88.69 85 LEU A N 1
ATOM 628 C CA . LEU A 1 85 ? 6.004 0.360 7.092 1.00 88.69 85 LEU A CA 1
ATOM 629 C C . LEU A 1 85 ? 5.459 1.684 7.635 1.00 88.69 85 LEU A C 1
ATOM 631 O O . LEU A 1 85 ? 4.303 2.032 7.391 1.00 88.69 85 LEU 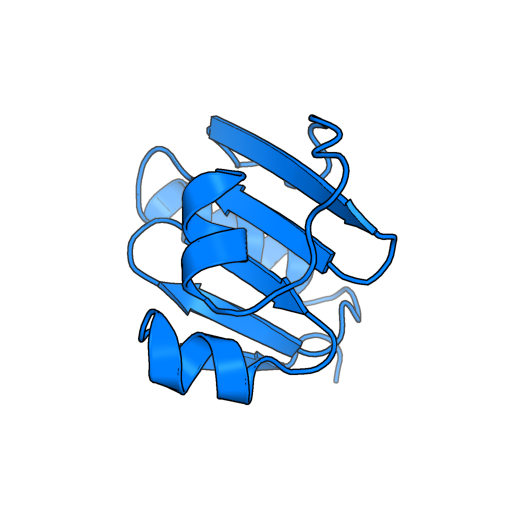A O 1
ATOM 635 N N . GLN A 1 86 ? 6.296 2.428 8.355 1.00 81.81 86 GLN A N 1
ATOM 636 C CA . GLN A 1 86 ? 6.012 3.820 8.701 1.00 81.81 86 GLN A CA 1
ATOM 637 C C . GLN A 1 86 ? 6.818 4.737 7.787 1.00 81.81 86 GLN A C 1
ATOM 639 O O . GLN A 1 86 ? 8.006 4.504 7.564 1.00 81.81 86 GLN A O 1
ATOM 644 N N . THR A 1 87 ? 6.153 5.746 7.237 1.00 74.56 87 THR A N 1
ATOM 645 C CA . THR A 1 87 ? 6.760 6.772 6.380 1.00 74.56 87 THR A CA 1
ATOM 646 C C . THR A 1 87 ? 6.839 8.091 7.127 1.00 74.56 87 THR A C 1
ATOM 648 O O . THR A 1 87 ? 5.904 8.402 7.856 1.00 74.56 87 THR A O 1
ATOM 651 N N . GLY A 1 88 ? 7.901 8.869 6.906 1.00 60.56 88 GLY A N 1
ATOM 652 C CA . GLY A 1 88 ? 8.154 10.102 7.650 1.00 60.56 88 GLY A CA 1
ATOM 653 C C . GLY A 1 88 ? 8.717 9.814 9.043 1.00 60.56 88 GLY A C 1
ATOM 654 O O . GLY A 1 88 ? 8.020 9.302 9.916 1.00 60.56 88 GLY A O 1
ATOM 655 N N . GLN A 1 89 ? 9.995 10.130 9.242 1.00 51.75 89 GLN A N 1
ATOM 656 C CA . GLN A 1 89 ? 10.658 10.122 10.544 1.00 51.75 89 GLN A CA 1
ATOM 657 C C . GLN A 1 89 ? 11.354 11.462 10.763 1.00 51.75 89 GLN A C 1
ATOM 659 O O . GLN A 1 89 ? 11.909 11.991 9.771 1.00 51.75 89 GLN A O 1
#

Solvent-accessible surface area (backbone atoms only — not comparable to full-atom values): 4858 Å² total; per-residue (Å²): 109,64,65,60,45,43,71,39,72,42,86,51,93,52,75,48,76,46,72,85,49,83,48,39,74,45,27,31,28,46,48,96,62,30,36,42,32,35,28,87,38,63,69,34,40,53,55,42,52,62,67,36,49,86,38,72,71,49,37,34,24,35,48,95,34,33,41,36,36,31,93,56,32,64,53,38,31,75,61,76,45,59,47,77,45,79,28,48,130

pLDDT: mean 83.57, std 8.73, range [51.75, 94.06]